Protein AF-A0A3Q9JLJ5-F1 (afdb_monomer)

Organism: NCBI:txid2213226

Foldseek 3Di:
DDDPCVDDDPPDPPPPPDDADPPVVVVVVLVVVCVVVVAQFKDWDKDAPPDDDDPQKDFSDAYNRRGITIIMGGRHHPPPPPPDDDDDDPDD

Nearest PDB structures (foldseek):
  9c6m-assembly1_A  TM=6.684E-01  e=1.279E+00  Yasminevirus sp. GU-2018
  9c6l-assembly1_A  TM=7.141E-01  e=2.153E+00  Yasminevirus sp. GU-2018
  5d2l-assembly2_G  TM=3.482E-01  e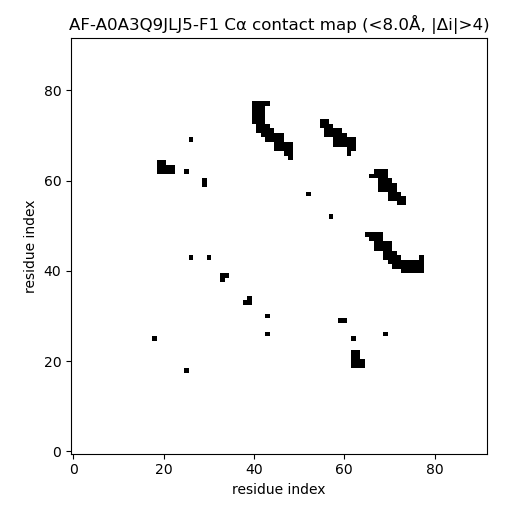=7.117E-01  Homo sapiens
  2h32-assembly1_H  TM=2.659E-01  e=6.102E+00  Homo sapiens

pLDDT: mean 72.16, std 16.15, range [41.25, 90.81]

Mean predicted aligned error: 13.93 Å

Structure (mmCIF, N/CA/C/O backbone):
data_AF-A0A3Q9JLJ5-F1
#
_entry.id   AF-A0A3Q9JLJ5-F1
#
loop_
_atom_site.group_PDB
_atom_site.id
_atom_site.type_symbol
_atom_site.label_atom_id
_atom_site.label_alt_id
_atom_site.label_comp_id
_atom_site.label_asym_id
_atom_site.label_entity_id
_atom_site.label_seq_id
_atom_site.pdbx_PDB_ins_code
_atom_site.Cartn_x
_atom_site.Cartn_y
_atom_site.Cartn_z
_atom_site.occupancy
_atom_site.B_iso_or_equiv
_atom_site.auth_seq_id
_atom_site.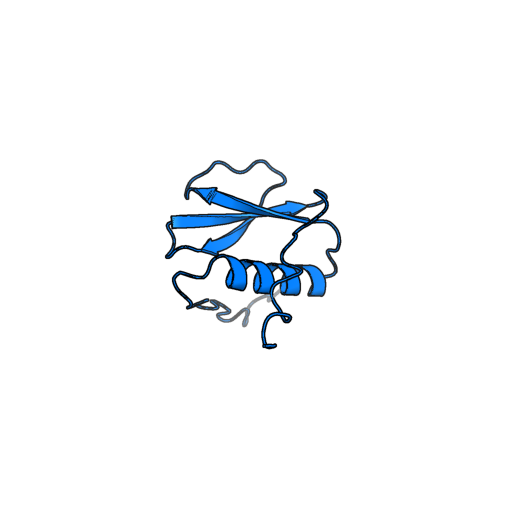auth_comp_id
_atom_site.auth_asym_id
_atom_site.auth_atom_id
_atom_site.pdbx_PDB_model_num
ATOM 1 N N . MET A 1 1 ? 15.573 4.048 34.229 1.00 45.16 1 MET A N 1
ATOM 2 C CA . MET A 1 1 ? 16.933 3.802 33.711 1.00 45.16 1 MET A CA 1
ATOM 3 C C . MET A 1 1 ? 16.901 2.522 32.885 1.00 45.16 1 MET A C 1
ATOM 5 O O . MET A 1 1 ? 16.621 1.462 33.426 1.00 45.16 1 MET A O 1
ATOM 9 N N . THR A 1 2 ? 17.030 2.686 31.564 1.00 41.25 2 THR A N 1
ATOM 10 C CA . THR A 1 2 ? 17.561 1.701 30.599 1.00 41.25 2 THR A CA 1
ATOM 11 C C . THR A 1 2 ? 17.077 0.247 30.714 1.00 41.25 2 THR A C 1
ATOM 13 O O . THR A 1 2 ? 17.817 -0.632 31.145 1.00 41.25 2 THR A O 1
ATOM 16 N N . LYS A 1 3 ? 15.852 -0.015 30.240 1.00 54.12 3 LYS A N 1
ATOM 17 C CA . LYS A 1 3 ? 15.338 -1.366 29.932 1.00 54.12 3 LYS A CA 1
ATOM 18 C C . LYS A 1 3 ? 14.570 -1.415 28.597 1.00 54.12 3 LYS A C 1
ATOM 20 O O . LYS A 1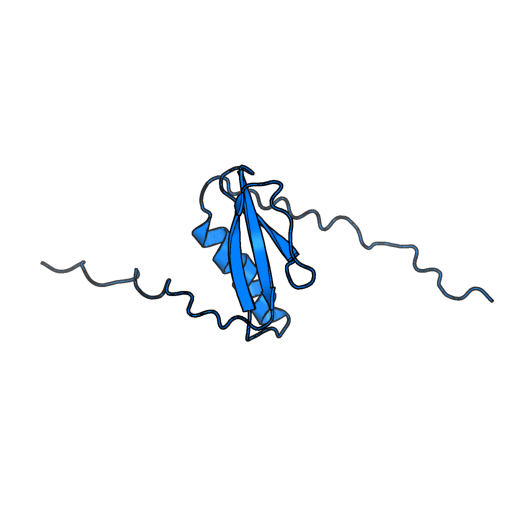 3 ? 13.608 -2.151 28.450 1.00 54.12 3 LYS A O 1
ATOM 25 N N . PHE A 1 4 ? 15.011 -0.630 27.615 1.00 54.34 4 PHE A N 1
ATOM 26 C CA . PHE A 1 4 ? 14.534 -0.702 26.230 1.00 54.34 4 PHE A CA 1
ATOM 27 C C . PHE A 1 4 ? 15.723 -0.901 25.301 1.00 54.34 4 PHE A C 1
ATOM 29 O O . PHE A 1 4 ? 16.070 -0.045 24.493 1.00 54.34 4 PHE A O 1
ATOM 36 N N . ILE A 1 5 ? 16.362 -2.062 25.445 1.00 59.25 5 ILE A N 1
ATOM 37 C CA . ILE A 1 5 ? 17.257 -2.595 24.424 1.00 59.25 5 ILE A CA 1
ATOM 38 C C . ILE A 1 5 ? 16.367 -3.160 23.300 1.00 59.25 5 ILE A C 1
ATOM 40 O O . ILE A 1 5 ? 16.196 -4.355 23.108 1.00 59.25 5 ILE A O 1
ATOM 44 N N . PHE A 1 6 ? 15.706 -2.246 22.587 1.00 51.12 6 PHE A N 1
ATOM 45 C CA . PHE A 1 6 ? 14.986 -2.500 21.339 1.00 51.12 6 PHE A CA 1
ATOM 46 C C . PHE A 1 6 ? 16.025 -2.543 20.203 1.00 51.12 6 PHE A C 1
ATOM 48 O O . PHE A 1 6 ? 16.015 -1.739 19.277 1.00 51.12 6 PHE A O 1
ATOM 55 N N . LEU A 1 7 ? 17.006 -3.437 20.350 1.00 61.22 7 LEU A N 1
ATOM 56 C CA . LEU A 1 7 ? 18.128 -3.624 19.435 1.00 61.22 7 LEU A CA 1
ATOM 57 C C . LEU A 1 7 ? 18.269 -5.108 19.119 1.00 61.22 7 LEU A C 1
ATOM 59 O O . LEU A 1 7 ? 19.189 -5.740 19.609 1.00 61.22 7 LEU A O 1
ATOM 63 N N . LEU A 1 8 ? 17.392 -5.667 18.289 1.00 51.84 8 LEU A N 1
ATOM 64 C CA . LEU A 1 8 ? 17.793 -6.732 17.366 1.00 51.84 8 LEU A CA 1
ATOM 65 C C . LEU A 1 8 ? 16.611 -7.126 16.478 1.00 51.84 8 LEU A C 1
ATOM 67 O O . LEU A 1 8 ? 15.563 -7.523 16.972 1.00 51.84 8 LEU A O 1
ATOM 71 N N . CYS A 1 9 ? 16.823 -7.089 15.165 1.00 44.19 9 CYS A N 1
ATOM 72 C CA . CYS A 1 9 ? 16.028 -7.821 14.178 1.00 44.19 9 CYS A CA 1
ATOM 73 C C . CYS A 1 9 ? 14.561 -7.397 13.971 1.00 44.19 9 CYS A C 1
ATOM 75 O O . CYS A 1 9 ? 13.670 -8.239 13.960 1.00 44.19 9 CYS A O 1
ATOM 77 N N . PHE A 1 10 ? 14.320 -6.141 13.583 1.00 52.31 10 PHE A N 1
ATOM 78 C CA . PHE A 1 10 ? 13.378 -5.921 12.471 1.00 52.31 10 PHE A CA 1
ATOM 79 C C . PHE A 1 10 ? 14.191 -5.975 11.174 1.00 52.31 10 PHE A C 1
ATOM 81 O O . PHE A 1 10 ? 14.466 -4.976 10.512 1.00 52.31 10 PHE A O 1
ATOM 88 N N . GLY A 1 11 ? 14.731 -7.173 10.933 1.00 50.59 11 GLY A N 1
ATOM 89 C CA . GLY A 1 11 ? 15.497 -7.495 9.745 1.00 50.59 11 GLY A CA 1
ATOM 90 C C . GLY A 1 11 ? 14.628 -7.304 8.512 1.00 50.59 11 GLY A C 1
ATOM 91 O O . GLY A 1 11 ? 13.421 -7.527 8.555 1.00 50.59 11 GLY A O 1
ATOM 92 N N . LEU A 1 12 ? 15.281 -6.846 7.447 1.00 55.59 12 LEU A N 1
ATOM 93 C CA . LEU A 1 12 ? 14.817 -6.776 6.069 1.00 55.59 12 LEU A CA 1
ATOM 94 C C . LEU A 1 12 ? 13.483 -7.496 5.804 1.00 55.59 12 LEU A C 1
ATOM 96 O O . LEU A 1 12 ? 13.454 -8.666 5.436 1.00 55.59 12 LEU A O 1
ATOM 100 N N . PHE A 1 13 ? 12.386 -6.751 5.873 1.00 46.94 13 PHE A N 1
ATOM 101 C CA . PHE A 1 13 ? 11.218 -7.045 5.050 1.00 46.94 13 PHE A CA 1
ATOM 102 C C . PHE A 1 13 ? 11.105 -5.966 3.974 1.00 46.94 13 PHE A C 1
ATOM 104 O O . PHE A 1 13 ? 10.074 -5.327 3.788 1.00 46.94 13 PHE A O 1
ATOM 111 N N . PHE A 1 14 ? 12.208 -5.750 3.251 1.00 52.41 14 PHE A N 1
ATOM 112 C CA . PHE A 1 14 ? 12.101 -5.236 1.895 1.00 52.41 14 PHE A CA 1
ATOM 113 C C . PHE A 1 14 ? 11.557 -6.381 1.047 1.00 52.41 14 PHE A C 1
ATOM 115 O O . PHE A 1 14 ? 12.304 -7.159 0.459 1.00 52.41 14 PHE A O 1
ATOM 122 N N . VAL A 1 15 ? 10.230 -6.507 1.028 1.00 52.78 15 VAL A N 1
ATOM 123 C CA . VAL A 1 15 ? 9.561 -7.238 -0.040 1.00 52.78 15 VAL A CA 1
ATOM 124 C C . VAL A 1 15 ? 9.844 -6.457 -1.309 1.00 52.78 15 VAL A C 1
ATOM 126 O O . VAL A 1 15 ? 9.270 -5.397 -1.552 1.00 52.78 15 VAL A O 1
ATOM 129 N N . THR A 1 16 ? 10.767 -6.983 -2.106 1.00 55.31 16 THR A N 1
ATOM 130 C CA . THR A 1 16 ? 10.801 -6.679 -3.527 1.00 55.31 16 THR A CA 1
ATOM 131 C C . THR A 1 16 ? 9.516 -7.259 -4.112 1.00 55.31 16 THR A C 1
ATOM 133 O O . THR A 1 16 ? 9.418 -8.444 -4.418 1.00 55.31 16 THR A O 1
ATOM 136 N N . PHE A 1 17 ? 8.464 -6.439 -4.156 1.00 54.53 17 PHE A N 1
ATOM 137 C CA . PHE A 1 17 ? 7.253 -6.756 -4.904 1.00 54.53 17 PHE A CA 1
ATOM 138 C C . PHE A 1 17 ? 7.601 -6.576 -6.383 1.00 54.53 17 PHE A C 1
ATOM 140 O O . PHE A 1 17 ? 7.308 -5.567 -7.019 1.00 54.53 17 PHE A O 1
ATOM 147 N N . GLY A 1 18 ? 8.354 -7.546 -6.894 1.00 58.31 18 GLY A N 1
ATOM 148 C CA . GLY A 1 18 ? 8.633 -7.697 -8.303 1.00 58.31 18 GLY A CA 1
ATOM 149 C C . GLY A 1 18 ? 7.424 -8.328 -8.966 1.00 58.31 18 GLY A C 1
ATOM 150 O O . GLY A 1 18 ? 7.319 -9.542 -8.984 1.00 58.31 18 GLY A O 1
ATOM 151 N N . TYR A 1 19 ? 6.540 -7.503 -9.519 1.00 49.34 19 TYR A N 1
ATOM 152 C CA . TYR A 1 19 ? 5.857 -7.817 -10.771 1.00 49.34 19 TYR A CA 1
ATOM 153 C C . TYR A 1 19 ? 5.543 -6.496 -11.469 1.00 49.34 19 TYR A C 1
ATOM 155 O O . TYR A 1 19 ? 4.588 -5.781 -11.165 1.00 49.34 19 TYR A O 1
ATOM 163 N N . ALA A 1 20 ? 6.454 -6.123 -12.364 1.00 58.50 20 ALA A N 1
ATOM 164 C CA . ALA A 1 20 ? 6.283 -4.984 -13.238 1.00 58.50 20 ALA A CA 1
ATOM 165 C C . ALA A 1 20 ? 5.013 -5.174 -14.090 1.00 58.50 20 ALA A C 1
ATOM 167 O O . ALA A 1 20 ? 4.785 -6.243 -14.653 1.00 58.50 20 ALA A O 1
ATOM 168 N N . ASN A 1 21 ? 4.247 -4.086 -14.205 1.00 56.69 21 ASN A N 1
ATOM 169 C CA . ASN A 1 21 ? 3.141 -3.811 -15.138 1.00 56.69 21 ASN A CA 1
ATOM 170 C C . ASN A 1 21 ? 1.700 -4.146 -14.703 1.00 56.69 21 ASN A C 1
ATOM 172 O O . ASN A 1 21 ? 0.790 -3.474 -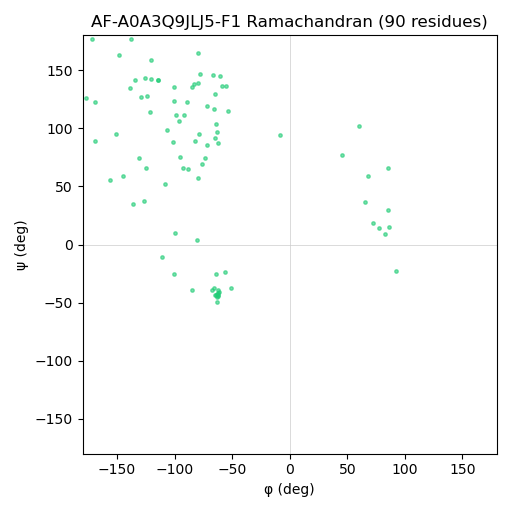15.185 1.00 56.69 21 ASN A O 1
ATOM 176 N N . ASN A 1 22 ? 1.449 -5.054 -13.754 1.00 71.69 22 ASN A N 1
ATOM 177 C CA . ASN A 1 22 ? 0.070 -5.424 -13.383 1.00 71.69 22 ASN A CA 1
ATOM 178 C C . ASN A 1 22 ? -0.440 -4.628 -12.163 1.00 71.69 22 ASN A C 1
ATOM 180 O O . ASN A 1 22 ? -0.525 -5.152 -11.056 1.00 71.69 22 ASN A O 1
ATOM 184 N N . CYS A 1 23 ? -0.794 -3.349 -12.350 1.00 77.06 23 CYS A N 1
ATOM 185 C CA . CYS A 1 23 ? -1.410 -2.524 -11.291 1.00 77.06 23 CYS A CA 1
ATOM 186 C C . CYS A 1 23 ? -2.640 -3.160 -10.595 1.00 77.06 23 CYS A C 1
ATOM 188 O O . CYS A 1 23 ? -2.747 -2.986 -9.381 1.00 77.06 23 CYS A O 1
ATOM 190 N N . PRO A 1 24 ? -3.540 -3.898 -11.283 1.00 81.25 24 PRO A N 1
ATOM 191 C CA . PRO A 1 24 ? -4.702 -4.518 -10.635 1.00 81.25 24 PRO A CA 1
ATOM 192 C C . PRO A 1 24 ? -4.309 -5.570 -9.589 1.00 81.25 24 PRO A C 1
ATOM 194 O O . PRO A 1 24 ? -4.710 -5.484 -8.435 1.00 81.25 24 PRO A O 1
ATOM 197 N N . GLU A 1 25 ? -3.427 -6.500 -9.954 1.00 81.94 25 GLU A N 1
ATOM 198 C CA . GLU A 1 25 ? -3.032 -7.613 -9.084 1.00 81.94 25 GLU A CA 1
ATOM 199 C C . GLU A 1 25 ? -2.274 -7.135 -7.833 1.00 81.94 25 GLU A C 1
ATOM 201 O O . GLU A 1 25 ? -2.463 -7.650 -6.730 1.00 81.94 25 GLU A O 1
ATOM 206 N N . ILE A 1 26 ? -1.432 -6.107 -7.989 1.00 83.50 26 ILE A N 1
ATOM 207 C CA . ILE A 1 26 ? -0.704 -5.499 -6.870 1.00 83.50 26 ILE A CA 1
ATOM 208 C C . ILE A 1 26 ? -1.669 -4.787 -5.913 1.00 83.50 26 ILE A C 1
ATOM 210 O O . ILE A 1 26 ? -1.500 -4.876 -4.695 1.00 83.50 26 ILE A O 1
ATOM 214 N N . LYS A 1 27 ? -2.701 -4.109 -6.430 1.00 83.31 27 LYS A N 1
ATOM 215 C CA . LYS A 1 27 ? -3.741 -3.494 -5.593 1.00 83.31 27 LYS A CA 1
ATOM 216 C C . LYS A 1 27 ? -4.528 -4.526 -4.800 1.00 83.31 27 LYS A C 1
ATOM 218 O O . LYS A 1 27 ? -4.764 -4.291 -3.617 1.00 83.31 27 LYS A O 1
ATOM 223 N N . ASP A 1 28 ? -4.889 -5.646 -5.418 1.00 85.81 28 ASP A N 1
ATOM 224 C CA . ASP A 1 28 ? -5.654 -6.709 -4.760 1.00 85.81 28 ASP A CA 1
ATOM 225 C C . ASP A 1 28 ? -4.869 -7.319 -3.599 1.00 85.81 28 ASP A C 1
ATOM 227 O O . ASP A 1 28 ? -5.379 -7.418 -2.482 1.00 85.81 28 ASP A O 1
ATOM 231 N N . GLN A 1 29 ? -3.583 -7.608 -3.811 1.00 85.19 29 GLN A N 1
ATOM 232 C CA . GLN A 1 29 ? -2.699 -8.107 -2.755 1.00 85.19 29 GLN A CA 1
ATOM 233 C C . GLN A 1 29 ? -2.542 -7.097 -1.609 1.00 85.19 29 GLN A C 1
ATOM 235 O O . GLN A 1 29 ? -2.531 -7.466 -0.432 1.00 85.19 29 GLN A O 1
ATOM 240 N N . ILE A 1 30 ? -2.451 -5.800 -1.918 1.00 88.12 30 ILE A N 1
ATOM 241 C CA . ILE A 1 30 ? -2.421 -4.743 -0.899 1.00 88.12 30 ILE A CA 1
ATOM 242 C C . ILE A 1 30 ? -3.753 -4.690 -0.140 1.00 88.12 30 ILE A C 1
ATOM 244 O O . ILE A 1 30 ? -3.747 -4.599 1.088 1.00 88.12 30 ILE A O 1
ATOM 248 N N . ALA A 1 31 ? -4.886 -4.777 -0.838 1.00 85.81 31 ALA A N 1
ATOM 249 C CA . ALA A 1 31 ? -6.213 -4.768 -0.236 1.00 85.81 31 ALA A CA 1
ATOM 250 C C . ALA A 1 31 ? -6.419 -5.963 0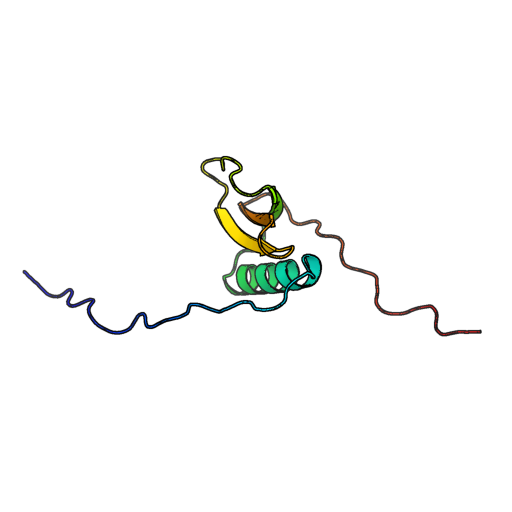.701 1.00 85.81 31 ALA A C 1
ATOM 252 O O . ALA A 1 31 ? -6.907 -5.784 1.816 1.00 85.81 31 ALA A O 1
ATOM 253 N N . GLU A 1 32 ? -6.004 -7.162 0.297 1.00 88.56 32 GLU A N 1
ATOM 254 C CA . GLU A 1 32 ? -6.075 -8.363 1.128 1.00 88.56 32 GLU A CA 1
ATOM 255 C C . GLU A 1 32 ? -5.219 -8.219 2.387 1.00 88.56 32 GLU A C 1
ATOM 257 O O . GLU A 1 32 ? -5.696 -8.464 3.495 1.00 88.56 32 GLU A O 1
ATOM 262 N N . LYS A 1 33 ? -3.990 -7.705 2.254 1.00 87.31 33 LYS A N 1
ATOM 263 C CA . LYS A 1 33 ? -3.143 -7.416 3.416 1.00 87.31 33 LYS A CA 1
ATOM 264 C C . LYS A 1 33 ? -3.774 -6.377 4.341 1.00 87.31 33 LYS A C 1
ATOM 266 O O . LYS A 1 33 ? -3.709 -6.540 5.554 1.00 87.31 33 LYS A O 1
ATOM 271 N N . ILE A 1 34 ? -4.388 -5.320 3.813 1.00 88.00 34 ILE A N 1
ATOM 272 C CA . ILE A 1 34 ? -5.069 -4.293 4.619 1.00 88.00 34 ILE A CA 1
ATOM 273 C C . ILE A 1 34 ? -6.272 -4.894 5.366 1.00 88.00 34 ILE A C 1
ATOM 275 O O . ILE A 1 34 ? -6.416 -4.671 6.570 1.00 88.00 34 ILE A O 1
ATOM 279 N N . LYS A 1 35 ? -7.074 -5.727 4.693 1.00 85.44 35 LYS A N 1
ATOM 280 C CA . LYS A 1 35 ? -8.191 -6.468 5.300 1.00 85.44 35 LYS A CA 1
ATOM 281 C C . LYS A 1 35 ? -7.713 -7.437 6.382 1.00 85.44 35 LYS A C 1
ATOM 283 O O . LYS A 1 35 ? -8.302 -7.477 7.457 1.00 85.44 35 LYS A O 1
ATOM 288 N N . ALA A 1 36 ? -6.610 -8.150 6.148 1.00 86.88 36 ALA A N 1
ATOM 289 C CA . ALA A 1 36 ? -5.994 -9.048 7.127 1.00 86.88 36 ALA A CA 1
ATOM 290 C C . ALA A 1 36 ? -5.478 -8.307 8.376 1.00 86.88 36 ALA A C 1
ATOM 292 O O . ALA A 1 36 ? -5.421 -8.885 9.457 1.00 86.88 36 ALA A O 1
ATOM 293 N N . ASN A 1 37 ? -5.155 -7.015 8.251 1.00 85.38 37 ASN A N 1
ATOM 294 C CA . ASN A 1 37 ? -4.845 -6.138 9.385 1.00 85.38 37 ASN A CA 1
ATOM 295 C C . ASN A 1 37 ? -6.104 -5.592 10.100 1.00 85.38 37 ASN A C 1
ATOM 297 O O . ASN A 1 37 ? -5.979 -4.787 11.020 1.00 85.38 37 ASN A O 1
ATOM 301 N N . GLY A 1 38 ? -7.311 -6.007 9.698 1.00 85.69 38 GLY A N 1
ATOM 302 C CA . GLY A 1 38 ? -8.577 -5.628 10.335 1.00 85.69 38 GLY A CA 1
ATOM 303 C C . GLY A 1 38 ? -9.185 -4.315 9.835 1.00 85.69 38 GLY A C 1
ATOM 304 O O . GLY A 1 38 ? -10.075 -3.767 10.482 1.00 85.69 38 GLY A O 1
ATOM 305 N N . VAL A 1 39 ? -8.724 -3.781 8.700 1.00 85.00 39 VAL A N 1
ATOM 306 C CA . VAL A 1 39 ? -9.268 -2.546 8.121 1.00 85.00 39 VAL A CA 1
ATOM 307 C C . VAL A 1 39 ? -10.312 -2.898 7.059 1.00 85.00 39 VAL A C 1
ATOM 309 O O . VAL A 1 39 ? -9.964 -3.341 5.967 1.00 85.00 39 VAL A O 1
ATOM 312 N N . ALA A 1 40 ? -11.593 -2.702 7.379 1.00 77.19 40 ALA A N 1
ATOM 313 C CA . ALA A 1 40 ? -12.705 -2.982 6.463 1.00 77.19 40 ALA A CA 1
ATOM 314 C C . ALA A 1 40 ? -13.005 -1.814 5.502 1.00 77.19 40 ALA A C 1
ATOM 316 O O . ALA A 1 40 ? -13.224 -2.034 4.316 1.00 77.19 40 ALA A O 1
ATOM 317 N N . GLU A 1 41 ? -12.932 -0.573 5.995 1.00 85.19 41 GLU A N 1
ATOM 318 C CA . GLU A 1 41 ? -13.322 0.641 5.262 1.00 85.19 41 GLU A CA 1
ATOM 319 C C . GLU A 1 41 ? -12.092 1.448 4.818 1.00 85.19 41 GLU A C 1
ATOM 321 O O . GLU A 1 41 ? -11.505 2.218 5.592 1.00 85.19 41 GLU A O 1
ATOM 326 N N . PHE A 1 42 ? -11.680 1.284 3.563 1.00 86.88 42 PHE A N 1
ATOM 327 C CA . PHE A 1 42 ? -10.542 1.998 2.980 1.00 86.88 42 PHE A CA 1
ATOM 328 C C . PHE A 1 42 ? -10.725 2.245 1.483 1.00 86.88 42 PHE A C 1
ATOM 330 O O . PHE A 1 42 ? -11.545 1.588 0.874 1.00 86.88 42 PHE A O 1
ATOM 337 N N . SER A 1 43 ? -9.962 3.160 0.883 1.00 87.25 43 SER A N 1
ATOM 338 C CA . SER A 1 43 ? -9.903 3.406 -0.565 1.00 87.25 43 SER A CA 1
ATOM 339 C C . SER A 1 43 ? -8.458 3.316 -1.058 1.00 87.25 43 SER A C 1
ATOM 341 O O . SER A 1 43 ? -7.536 3.698 -0.333 1.00 87.25 43 SER A O 1
ATOM 343 N N . LEU A 1 44 ? -8.255 2.773 -2.263 1.00 87.75 44 LEU A N 1
ATOM 344 C CA . LEU A 1 44 ? -6.952 2.641 -2.917 1.00 87.75 44 LEU A CA 1
ATOM 345 C C . LEU A 1 44 ? -7.006 3.390 -4.248 1.00 87.75 44 LEU A C 1
ATOM 347 O O . LEU A 1 44 ? -7.732 2.993 -5.158 1.00 87.75 44 LEU A O 1
ATOM 351 N N . GLN A 1 45 ? -6.232 4.464 -4.357 1.00 86.94 45 GLN A N 1
ATOM 352 C CA . GLN A 1 45 ? -6.171 5.320 -5.540 1.00 86.94 45 GLN A CA 1
ATOM 353 C C . GLN A 1 45 ? -4.791 5.244 -6.185 1.00 86.94 45 GLN A C 1
ATOM 355 O O . GLN A 1 45 ? -3.787 5.224 -5.479 1.00 86.94 45 GLN A O 1
ATOM 360 N N . ASP A 1 46 ? -4.742 5.241 -7.516 1.00 88.31 46 ASP A N 1
ATOM 361 C CA . ASP A 1 46 ? -3.485 5.427 -8.241 1.00 88.31 46 ASP A CA 1
ATOM 362 C C . ASP A 1 46 ? -3.266 6.912 -8.477 1.00 88.31 46 ASP A C 1
ATOM 364 O O . ASP A 1 46 ? -4.089 7.571 -9.114 1.00 88.31 46 ASP A O 1
ATOM 368 N N . VAL A 1 47 ? -2.142 7.428 -8.006 1.00 88.50 47 VAL A N 1
ATOM 369 C CA . VAL A 1 47 ? -1.714 8.800 -8.275 1.00 88.50 47 VAL A CA 1
ATOM 370 C C . VAL A 1 47 ? -0.370 8.792 -8.983 1.00 88.50 47 VAL A C 1
ATOM 372 O O . VAL A 1 47 ? 0.380 7.818 -8.928 1.00 88.50 47 VAL A O 1
ATOM 375 N N . ASP A 1 48 ? -0.047 9.881 -9.667 1.00 89.19 48 ASP A N 1
ATOM 376 C CA . ASP A 1 48 ? 1.290 10.066 -10.215 1.00 89.19 48 ASP A CA 1
ATOM 377 C C . ASP A 1 48 ? 2.322 10.218 -9.099 1.00 89.19 48 ASP A C 1
ATOM 379 O O . ASP A 1 48 ? 2.050 10.797 -8.038 1.00 89.19 48 AS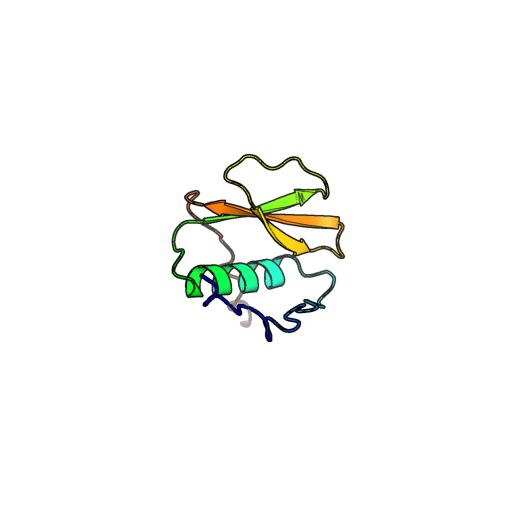P A O 1
ATOM 383 N N . LYS A 1 49 ? 3.528 9.704 -9.350 1.00 84.25 49 LYS A N 1
ATOM 384 C CA . LYS A 1 49 ? 4.636 9.863 -8.412 1.00 84.25 49 LYS A CA 1
ATOM 385 C C . LYS A 1 49 ? 4.885 11.330 -8.087 1.00 84.25 49 LYS A C 1
ATOM 387 O O . LYS A 1 49 ? 4.924 12.181 -8.970 1.00 84.25 49 LYS A O 1
ATOM 392 N N . GLY A 1 50 ? 5.104 11.601 -6.802 1.00 81.25 50 GLY A N 1
ATOM 393 C CA . GLY A 1 50 ? 5.354 12.958 -6.311 1.00 81.25 50 GLY A CA 1
ATOM 394 C C . GLY A 1 50 ? 4.088 13.782 -6.071 1.00 81.25 50 GLY A C 1
ATOM 395 O O . GLY A 1 50 ? 4.190 14.975 -5.794 1.00 81.25 50 GLY A O 1
ATOM 396 N N . THR A 1 51 ? 2.904 13.168 -6.134 1.00 84.06 51 THR A N 1
ATOM 397 C CA . THR A 1 51 ? 1.662 13.829 -5.720 1.00 84.06 51 THR A CA 1
ATOM 398 C C . THR A 1 51 ? 1.684 14.117 -4.216 1.00 84.06 51 THR A C 1
ATOM 400 O O . THR A 1 51 ? 1.926 13.225 -3.400 1.00 84.06 51 THR A O 1
ATOM 403 N N . THR A 1 52 ? 1.392 15.362 -3.831 1.00 84.06 52 THR A N 1
ATOM 404 C CA . THR A 1 52 ? 1.265 15.757 -2.422 1.00 84.06 52 THR A CA 1
ATOM 405 C C . THR A 1 52 ? 0.068 15.062 -1.779 1.00 84.06 52 THR A C 1
ATOM 407 O O . THR A 1 52 ? -1.085 15.297 -2.147 1.00 84.06 52 THR A O 1
ATOM 410 N N . LEU A 1 53 ? 0.342 14.219 -0.786 1.00 84.62 53 LEU A N 1
ATOM 411 C CA . LEU A 1 53 ? -0.690 13.556 0.002 1.00 84.62 53 LEU A CA 1
ATOM 412 C C . LEU A 1 53 ? -1.285 14.519 1.033 1.00 84.62 53 LEU A C 1
ATOM 414 O O . LEU A 1 53 ? -0.595 15.373 1.584 1.00 84.62 53 LEU A O 1
ATOM 418 N N . LYS A 1 54 ? -2.576 14.346 1.317 1.00 84.44 54 LYS A N 1
ATOM 419 C CA . LYS A 1 54 ? -3.237 14.976 2.476 1.00 84.44 54 LYS A CA 1
ATOM 420 C C . LYS A 1 54 ? -2.912 14.180 3.747 1.00 84.44 54 LYS A C 1
ATOM 422 O O . LYS A 1 54 ? -2.572 13.005 3.650 1.00 84.44 54 LYS A O 1
ATOM 427 N N . ASP A 1 55 ? -3.149 14.754 4.925 1.00 81.38 55 ASP A N 1
ATOM 428 C CA . ASP A 1 55 ? -2.819 14.141 6.229 1.00 81.38 55 ASP A CA 1
ATOM 429 C C . ASP A 1 55 ? -3.435 12.747 6.472 1.00 81.38 55 ASP A C 1
ATOM 431 O O . ASP A 1 55 ? -2.910 11.954 7.248 1.00 81.38 55 ASP A O 1
ATOM 435 N N . ASN A 1 56 ? -4.538 12.418 5.789 1.00 83.06 56 ASN A N 1
ATOM 436 C CA . ASN A 1 56 ? -5.241 11.133 5.909 1.00 83.06 56 ASN A 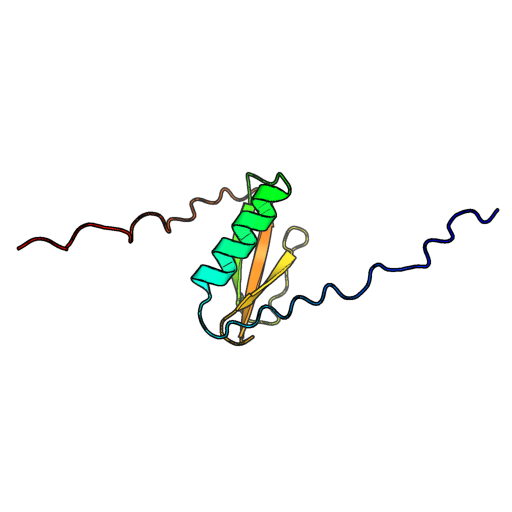CA 1
ATOM 437 C C . ASN A 1 56 ? -4.914 10.126 4.788 1.00 83.06 56 ASN A C 1
ATOM 439 O O . ASN A 1 56 ? -5.600 9.110 4.655 1.00 83.06 56 ASN A O 1
ATOM 443 N N . GLN A 1 57 ? -3.911 10.418 3.958 1.00 88.75 57 GLN A N 1
ATOM 444 C CA . GLN A 1 57 ? -3.508 9.598 2.818 1.00 88.75 57 GLN A CA 1
ATOM 445 C C . GLN A 1 57 ? -2.103 9.028 3.023 1.00 88.75 57 GLN A C 1
ATOM 447 O O . GLN A 1 57 ? -1.213 9.706 3.533 1.00 88.75 57 GLN A O 1
ATOM 452 N N . LYS A 1 58 ? -1.887 7.778 2.605 1.00 88.06 58 LYS A N 1
ATOM 453 C CA . LYS A 1 58 ? -0.597 7.093 2.758 1.00 88.06 58 LYS A CA 1
ATOM 454 C C . LYS A 1 58 ? -0.240 6.284 1.519 1.00 88.06 58 LYS A C 1
ATOM 456 O O . LYS A 1 58 ? -1.058 5.507 1.047 1.00 88.06 58 LYS A O 1
ATOM 461 N N . ILE A 1 59 ? 1.000 6.384 1.046 1.00 88.81 59 ILE A N 1
ATOM 462 C CA . ILE A 1 59 ? 1.506 5.495 -0.009 1.00 88.81 59 ILE A CA 1
ATOM 463 C C . ILE A 1 59 ? 1.708 4.097 0.582 1.00 88.81 59 ILE A C 1
ATOM 465 O O . ILE A 1 59 ? 2.467 3.914 1.536 1.00 88.81 59 ILE A O 1
ATOM 469 N N . VAL A 1 60 ? 0.998 3.119 0.027 1.00 87.50 60 VAL A N 1
ATOM 470 C CA . VAL A 1 60 ? 1.048 1.706 0.443 1.00 87.50 60 VAL A CA 1
ATOM 471 C C . VAL A 1 60 ? 1.697 0.805 -0.601 1.00 87.50 60 VAL A C 1
ATOM 473 O O . VAL A 1 60 ? 2.024 -0.338 -0.297 1.00 87.50 60 VAL A O 1
ATOM 476 N N . GLY A 1 61 ? 1.934 1.321 -1.806 1.00 85.94 61 GLY A N 1
ATOM 477 C CA . GLY A 1 61 ? 2.613 0.599 -2.871 1.00 85.94 61 GLY A CA 1
ATOM 478 C C . GLY A 1 61 ? 2.915 1.492 -4.064 1.00 85.94 61 GLY A C 1
ATOM 479 O O . GLY A 1 61 ? 2.551 2.665 -4.091 1.00 85.94 61 GLY A O 1
ATOM 480 N N . VAL A 1 62 ? 3.588 0.918 -5.054 1.00 87.00 62 VAL A N 1
ATOM 481 C CA . VAL A 1 62 ? 3.895 1.557 -6.337 1.00 87.00 62 VAL A CA 1
ATOM 482 C C . VAL A 1 62 ? 3.584 0.554 -7.442 1.00 87.00 62 VAL A C 1
ATOM 484 O O . VAL A 1 62 ? 3.827 -0.639 -7.264 1.00 87.00 62 VAL A O 1
ATOM 487 N N . CYS A 1 63 ? 3.037 1.004 -8.569 1.00 86.31 63 CYS A N 1
ATOM 488 C CA . CYS A 1 63 ? 2.721 0.132 -9.702 1.00 86.31 63 CYS A CA 1
ATOM 489 C C . CYS A 1 63 ? 3.110 0.778 -11.042 1.00 86.31 63 CYS A C 1
ATOM 491 O O . CYS A 1 63 ? 3.658 1.884 -11.085 1.00 86.31 63 CYS A O 1
ATOM 493 N N . GLY A 1 64 ? 2.931 0.045 -12.146 1.00 81.75 64 GLY A N 1
ATOM 494 C CA . GLY A 1 64 ? 3.257 0.545 -13.489 1.00 81.75 64 GLY A CA 1
ATOM 495 C C . GLY A 1 64 ? 4.755 0.791 -13.699 1.00 81.75 64 GLY A C 1
ATOM 496 O O . GLY A 1 64 ? 5.140 1.794 -14.293 1.00 81.75 64 GLY A O 1
ATOM 497 N N . GLY A 1 65 ? 5.610 -0.067 -13.127 1.00 78.69 65 GLY A N 1
ATOM 498 C CA . GLY A 1 65 ? 7.068 0.078 -13.223 1.00 78.69 65 GLY A CA 1
ATOM 499 C C . GLY A 1 65 ? 7.638 1.225 -12.382 1.00 78.69 65 GLY A C 1
ATOM 500 O O . GLY A 1 65 ? 8.749 1.674 -12.637 1.00 78.69 65 GLY A O 1
ATOM 501 N N . GLY A 1 66 ? 6.885 1.709 -11.387 1.00 80.50 66 GLY A N 1
ATOM 502 C CA . GLY A 1 66 ? 7.300 2.832 -10.552 1.00 80.50 66 GLY A CA 1
ATOM 503 C C . GLY A 1 66 ? 6.960 4.189 -11.161 1.00 80.50 66 GLY A C 1
ATOM 504 O O . GLY A 1 66 ? 7.664 5.154 -10.898 1.00 80.50 66 GLY A O 1
ATOM 505 N N . THR A 1 67 ? 5.892 4.282 -11.951 1.00 84.12 67 THR A N 1
ATOM 506 C CA . THR A 1 67 ? 5.364 5.558 -12.471 1.00 84.12 6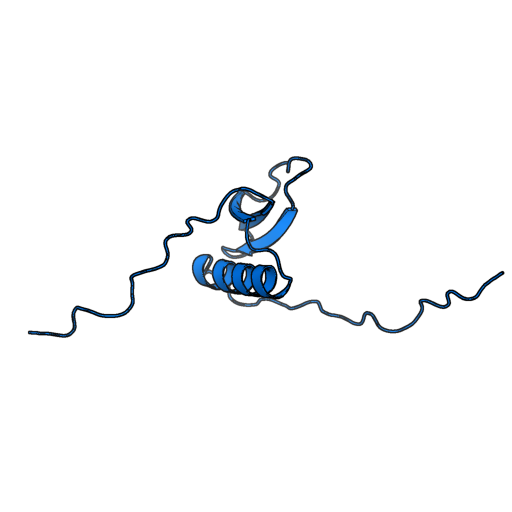7 THR A CA 1
ATOM 507 C C . THR A 1 67 ? 4.155 6.056 -11.678 1.00 84.12 67 THR A C 1
ATOM 509 O O . THR A 1 67 ? 3.920 7.262 -11.609 1.00 84.12 67 THR A O 1
ATOM 512 N N . LYS A 1 68 ? 3.426 5.141 -11.025 1.00 87.00 68 LYS A N 1
ATOM 513 C CA . LYS A 1 68 ? 2.246 5.436 -10.208 1.00 87.00 68 LYS A CA 1
ATOM 514 C C . LYS A 1 68 ? 2.446 4.978 -8.764 1.00 87.00 68 LYS A C 1
ATOM 516 O O . LYS A 1 68 ? 3.021 3.914 -8.519 1.00 87.00 68 LYS A O 1
ATOM 521 N N . ASP A 1 69 ? 1.945 5.769 -7.825 1.00 89.44 69 ASP A N 1
ATOM 522 C CA . ASP A 1 69 ? 1.868 5.447 -6.403 1.00 89.44 69 ASP A CA 1
ATOM 523 C C . ASP A 1 69 ? 0.446 5.002 -6.049 1.00 89.44 69 ASP A C 1
ATOM 525 O O . ASP A 1 69 ? -0.530 5.628 -6.454 1.00 89.44 69 ASP A O 1
ATOM 529 N N . ILE A 1 70 ? 0.332 3.932 -5.263 1.00 88.31 70 ILE A N 1
ATOM 530 C CA . ILE A 1 70 ? -0.940 3.448 -4.727 1.00 88.31 70 ILE A CA 1
ATOM 531 C C . ILE A 1 70 ? -1.137 4.098 -3.361 1.00 88.31 70 ILE A C 1
ATOM 533 O O . ILE A 1 70 ? -0.424 3.797 -2.395 1.00 88.31 70 ILE A O 1
ATOM 537 N N . VAL A 1 71 ? -2.114 4.992 -3.281 1.00 90.81 71 VAL A N 1
ATOM 538 C CA . VAL A 1 71 ? -2.453 5.763 -2.091 1.00 90.81 71 VAL A CA 1
ATOM 539 C C . VAL A 1 71 ? -3.648 5.143 -1.393 1.00 90.81 71 VAL A C 1
ATOM 541 O O . VAL A 1 71 ? -4.731 4.998 -1.950 1.00 90.81 71 VAL A O 1
ATOM 544 N N . TYR A 1 72 ? -3.434 4.812 -0.132 1.00 89.81 72 TYR A N 1
ATOM 545 C CA . TYR A 1 72 ? -4.446 4.409 0.818 1.00 89.81 72 TYR A CA 1
ATOM 546 C C . TYR A 1 72 ? -5.097 5.625 1.469 1.00 89.81 72 TYR A C 1
ATOM 548 O O . TYR A 1 72 ? -4.406 6.525 1.955 1.00 89.81 72 TYR A O 1
ATOM 556 N N . GLN A 1 73 ? -6.420 5.585 1.571 1.00 88.94 73 GLN A N 1
ATOM 557 C CA . GLN A 1 73 ? -7.224 6.519 2.345 1.00 88.94 73 GLN A CA 1
ATOM 558 C C . GLN A 1 73 ? -8.180 5.738 3.249 1.00 88.94 73 GLN A C 1
ATOM 560 O O . GLN A 1 73 ? -8.928 4.884 2.783 1.00 88.94 73 GLN A O 1
ATOM 565 N N . ARG A 1 74 ? -8.182 6.029 4.550 1.00 85.69 74 ARG A N 1
ATOM 566 C CA . ARG A 1 74 ? -9.087 5.365 5.502 1.00 85.69 74 ARG A CA 1
ATOM 567 C C . ARG A 1 74 ? -10.491 5.976 5.446 1.00 85.69 74 ARG A C 1
ATOM 569 O O . ARG A 1 74 ? -10.604 7.198 5.406 1.00 85.69 74 ARG A O 1
ATOM 576 N N . GLY A 1 75 ? -11.536 5.147 5.514 1.00 77.69 75 GLY A N 1
ATOM 577 C CA . GLY A 1 75 ? -12.929 5.604 5.639 1.00 77.69 75 GLY A CA 1
ATOM 578 C C . GLY A 1 75 ? -13.571 6.132 4.353 1.00 77.69 75 GLY A C 1
ATOM 579 O O . GLY A 1 75 ? -14.604 6.787 4.414 1.00 77.69 75 GLY A O 1
ATOM 580 N N . ALA A 1 76 ? -12.966 5.872 3.196 1.00 64.25 76 ALA A N 1
ATOM 581 C CA . ALA A 1 76 ? -13.645 5.975 1.912 1.00 64.25 76 ALA A CA 1
ATOM 582 C C . ALA A 1 76 ? -14.048 4.546 1.543 1.00 64.25 76 ALA A C 1
ATOM 584 O O . ALA A 1 76 ? -13.167 3.722 1.364 1.00 64.25 76 ALA A O 1
ATOM 585 N N . SER A 1 77 ? -15.334 4.215 1.541 1.00 49.81 77 SER A N 1
ATOM 586 C CA . SER A 1 77 ? -15.850 2.866 1.285 1.00 49.81 77 SER A CA 1
ATOM 587 C C . SER A 1 77 ? -15.316 2.311 -0.048 1.00 49.81 77 SER A C 1
ATOM 589 O O . SER A 1 77 ? -15.621 2.871 -1.104 1.00 49.81 77 SER A O 1
ATOM 591 N N . GLN A 1 78 ? -14.507 1.239 -0.019 1.00 43.09 78 GLN A N 1
ATOM 592 C CA . GLN A 1 78 ? -14.142 0.486 -1.227 1.00 43.09 78 GLN A CA 1
ATOM 593 C C . GLN A 1 78 ? -15.424 -0.129 -1.814 1.00 43.09 78 GLN A C 1
ATOM 595 O O . GLN A 1 78 ? -15.799 -1.241 -1.444 1.00 43.09 78 GLN A O 1
ATOM 600 N N . GLU A 1 79 ? -16.038 0.509 -2.804 1.00 51.19 79 GLU A N 1
ATOM 601 C CA . GLU A 1 79 ? -16.764 -0.233 -3.839 1.00 51.19 79 GLU A CA 1
ATOM 602 C C . GLU A 1 79 ? -15.792 -0.474 -4.995 1.00 51.19 79 GLU A C 1
ATOM 604 O O . GLU A 1 79 ? -15.881 0.108 -6.074 1.00 51.19 79 GLU A O 1
ATOM 609 N N . ASN A 1 80 ? -14.754 -1.271 -4.723 1.00 45.19 80 ASN A N 1
ATOM 610 C CA . ASN A 1 80 ? -13.834 -1.705 -5.761 1.00 45.19 80 ASN A CA 1
ATOM 611 C C . ASN A 1 80 ? -14.453 -2.903 -6.483 1.00 45.19 80 ASN A C 1
AT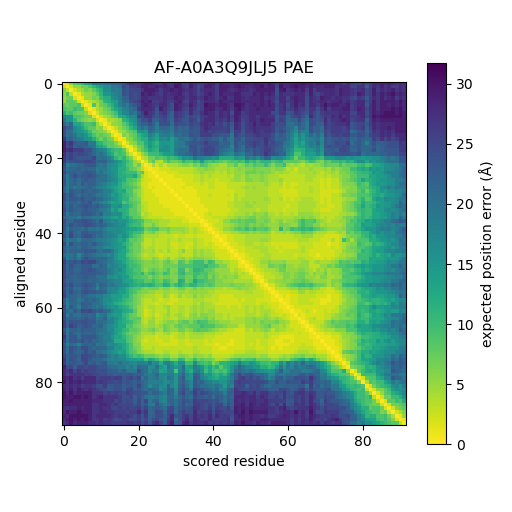OM 613 O O . ASN A 1 80 ? -14.292 -4.062 -6.105 1.00 45.19 80 ASN A O 1
ATOM 617 N N . SER A 1 81 ? -15.221 -2.563 -7.512 1.00 55.78 81 SER A N 1
ATOM 618 C CA . SER A 1 81 ? -15.646 -3.441 -8.589 1.00 55.78 81 SER A CA 1
ATOM 619 C C . SER A 1 81 ? -14.425 -3.946 -9.373 1.00 55.78 81 SER A C 1
ATOM 621 O O . SER A 1 81 ? -14.058 -3.378 -10.396 1.00 55.78 81 SER A O 1
ATOM 623 N N . GLN A 1 82 ? -13.829 -5.047 -8.925 1.00 47.16 82 GLN A N 1
ATOM 624 C CA . GLN A 1 82 ? -13.226 -6.050 -9.813 1.00 47.16 82 GLN A CA 1
ATOM 625 C C . GLN A 1 82 ? -13.817 -7.430 -9.469 1.00 47.16 82 GLN A C 1
ATOM 627 O O . GLN A 1 82 ? -13.142 -8.453 -9.483 1.00 47.16 82 GLN A O 1
ATOM 632 N N . ASP A 1 83 ? -15.113 -7.458 -9.151 1.00 53.69 83 ASP A N 1
ATOM 633 C CA . ASP A 1 83 ? -15.928 -8.652 -9.333 1.00 53.69 83 ASP A CA 1
ATOM 634 C C . ASP A 1 83 ? -16.385 -8.683 -10.796 1.00 53.69 83 ASP A C 1
ATOM 636 O O . ASP A 1 83 ? -16.768 -7.660 -11.365 1.00 53.69 83 ASP A O 1
ATOM 640 N N . LYS A 1 84 ? -16.334 -9.872 -11.391 1.00 56.56 84 LYS A N 1
ATOM 641 C CA . LYS A 1 84 ? -16.716 -10.201 -12.768 1.00 56.56 84 LYS A CA 1
ATOM 642 C C . LYS A 1 84 ? -15.655 -9.991 -13.852 1.00 56.56 84 LYS A C 1
ATOM 644 O O . LYS A 1 84 ? -15.853 -9.316 -14.855 1.00 56.56 84 LYS A O 1
ATOM 649 N N . SER A 1 85 ? -14.592 -10.782 -13.755 1.00 52.12 85 SER A N 1
ATOM 650 C CA . SER A 1 85 ? -14.158 -11.541 -14.934 1.00 52.12 85 SER A CA 1
ATOM 651 C C . SER A 1 85 ? -13.607 -12.909 -14.538 1.00 52.12 85 SER A C 1
ATOM 653 O O . SER A 1 85 ? -12.473 -13.247 -14.866 1.00 52.12 85 SER A O 1
ATOM 655 N N . ILE A 1 86 ? -14.418 -13.737 -13.877 1.00 54.94 86 ILE A N 1
ATOM 656 C CA . ILE A 1 86 ? -14.314 -15.179 -14.105 1.00 54.94 86 ILE A CA 1
ATOM 657 C C . ILE A 1 86 ? -15.678 -15.708 -14.529 1.00 54.94 86 ILE A C 1
ATOM 659 O O . ILE A 1 86 ? -16.689 -15.486 -13.872 1.00 54.94 86 ILE A O 1
ATOM 663 N N . SER A 1 87 ? -15.623 -16.411 -15.661 1.00 57.78 87 SER A N 1
ATOM 664 C CA . SER A 1 87 ? -16.610 -17.329 -16.223 1.00 57.78 87 SER A CA 1
ATOM 665 C C . SER A 1 87 ? -17.980 -16.727 -16.522 1.00 57.78 87 SER A C 1
ATOM 667 O O . SER A 1 87 ? -18.778 -16.574 -15.616 1.00 57.78 87 SER A O 1
ATOM 669 N N . ILE A 1 88 ? -18.277 -16.417 -17.789 1.00 56.91 88 ILE A N 1
ATOM 670 C CA . ILE A 1 88 ? -19.127 -17.248 -18.667 1.00 56.91 88 ILE A CA 1
ATOM 671 C C . ILE A 1 88 ? -18.995 -16.690 -20.107 1.00 56.91 88 ILE A C 1
ATOM 673 O O . ILE A 1 88 ? -19.764 -15.829 -20.511 1.00 56.91 88 ILE A O 1
ATOM 677 N N . TYR A 1 89 ? -18.022 -17.154 -20.897 1.00 58.91 89 TYR A N 1
ATOM 678 C CA . TYR A 1 89 ? -18.240 -17.413 -22.335 1.00 58.91 89 TYR A CA 1
ATOM 679 C C . TYR A 1 89 ? -17.220 -18.444 -22.843 1.00 58.91 89 TYR A C 1
ATOM 681 O O . TYR A 1 89 ? -16.445 -18.237 -23.766 1.00 58.91 89 TYR A O 1
ATOM 689 N N . SER A 1 90 ? -17.216 -19.595 -22.173 1.00 69.44 90 SER A N 1
ATOM 690 C CA . SER A 1 90 ? -17.080 -20.877 -22.859 1.00 69.44 90 SER A CA 1
ATOM 691 C C . SER A 1 90 ? -18.485 -21.466 -22.933 1.00 69.44 90 SER A C 1
ATOM 693 O O . SER A 1 90 ? -18.883 -22.159 -22.004 1.00 69.44 90 SER A O 1
ATOM 695 N N . ASN A 1 91 ? -19.261 -21.152 -23.978 1.00 65.25 91 ASN A N 1
ATOM 696 C CA . ASN A 1 91 ? -20.210 -22.102 -24.571 1.00 65.25 91 ASN A CA 1
ATOM 697 C C . ASN A 1 91 ? -20.775 -21.600 -25.916 1.00 65.25 91 ASN A C 1
ATOM 699 O O . ASN A 1 91 ? -21.463 -20.581 -25.948 1.00 65.25 91 ASN A O 1
ATOM 703 N N . LYS A 1 92 ? -20.566 -22.442 -26.936 1.00 55.88 92 LYS A N 1
ATOM 704 C CA . LYS A 1 92 ? -21.188 -22.518 -28.268 1.00 55.88 92 LYS A CA 1
ATOM 705 C C . LYS A 1 92 ? -20.571 -21.716 -29.412 1.00 55.88 92 LYS A C 1
ATOM 707 O O . LYS A 1 92 ? -20.595 -20.471 -29.373 1.00 55.88 92 LYS A O 1
#

Radius of gyration: 17.75 Å; Cα contacts (8 Å, |Δi|>4): 91; chains: 1; bounding box: 39×38×62 Å

Solvent-accessible surface area (backbone atoms only — not comparable to full-atom values): 6148 Å² total; per-residue (Å²): 134,92,86,76,84,86,75,80,78,91,62,87,78,77,73,79,83,81,66,77,62,51,47,67,64,55,49,49,56,51,49,52,53,43,42,73,71,70,50,85,50,34,33,82,43,80,40,58,67,89,63,85,71,56,98,70,45,41,79,78,49,65,32,57,74,70,53,29,30,32,31,37,30,71,72,40,75,62,82,75,82,78,76,83,87,72,86,89,84,89,79,135

Secondary structure (DSSP, 8-state):
-------S------------S-HHHHHHHHHHHHHHTT--SEEEEEEETTPPPPTTEEEEEEETTTTEEEEEEETS---------SS-----

Sequence (92 aa):
MTKFIFLLCFGLFFVTFGYANNCPEIKDQIAEKIKANGVAEFSLQDVDKGTTLKDNQKIVGVCGGGTKDIVYQRGASQENSQDKSISIYSNK

InterPro domains:
  IPR010595 Protein of unknown function DUF1161 [PF06649] (23-74)